Protein AF-A0A7S2NWY7-F1 (afdb_monomer_lite)

Structure (mmCIF, N/CA/C/O backbone):
data_AF-A0A7S2NWY7-F1
#
_entry.id   AF-A0A7S2NWY7-F1
#
loop_
_atom_site.group_PDB
_atom_site.id
_atom_site.type_symbol
_atom_site.label_atom_id
_atom_site.label_alt_id
_atom_site.label_comp_id
_atom_site.label_asym_id
_atom_site.label_entity_id
_atom_site.label_seq_id
_atom_site.pdbx_PDB_ins_code
_atom_site.Cartn_x
_atom_site.Cartn_y
_atom_site.Cartn_z
_atom_site.occupancy
_atom_site.B_iso_or_equiv
_atom_site.auth_seq_id
_atom_site.auth_comp_id
_atom_site.auth_asym_id
_atom_site.auth_atom_id
_atom_site.pdbx_PDB_model_num
ATOM 1 N N . ARG A 1 1 ? 12.222 -16.025 -7.304 1.00 46.59 1 ARG A N 1
ATOM 2 C CA . ARG A 1 1 ? 10.758 -16.152 -7.543 1.00 46.59 1 ARG A CA 1
ATOM 3 C C . ARG A 1 1 ? 9.944 -16.752 -6.368 1.00 46.59 1 ARG A C 1
ATOM 5 O O . ARG A 1 1 ? 8.729 -16.760 -6.468 1.00 46.59 1 ARG A O 1
ATOM 12 N N . THR A 1 2 ? 10.533 -17.122 -5.216 1.00 39.66 2 THR A N 1
ATOM 13 C CA . THR A 1 2 ? 9.824 -17.847 -4.115 1.00 39.66 2 THR A CA 1
ATOM 14 C C . THR A 1 2 ? 9.619 -17.033 -2.819 1.00 39.66 2 THR A C 1
ATOM 16 O O . THR A 1 2 ? 9.171 -17.557 -1.807 1.00 39.66 2 THR A O 1
ATOM 19 N N . ARG A 1 3 ? 9.907 -15.721 -2.814 1.00 43.31 3 ARG A N 1
ATOM 20 C CA . ARG A 1 3 ? 9.699 -14.852 -1.631 1.00 43.31 3 ARG A CA 1
ATOM 21 C C . ARG A 1 3 ? 8.269 -14.297 -1.488 1.00 43.31 3 ARG A C 1
ATOM 23 O O . ARG A 1 3 ? 7.939 -13.766 -0.431 1.00 43.31 3 ARG A O 1
ATOM 30 N N . ARG A 1 4 ? 7.416 -14.426 -2.519 1.00 55.81 4 ARG A N 1
ATOM 31 C CA . ARG A 1 4 ? 6.032 -13.899 -2.520 1.00 55.81 4 ARG A CA 1
ATOM 32 C C . ARG A 1 4 ? 5.098 -14.689 -1.583 1.00 55.81 4 ARG A C 1
ATOM 34 O O . ARG A 1 4 ? 4.378 -14.076 -0.804 1.00 55.81 4 ARG A O 1
ATOM 41 N N . PHE A 1 5 ? 5.187 -16.021 -1.553 1.00 46.03 5 PHE A N 1
ATOM 42 C CA . PHE A 1 5 ? 4.316 -16.867 -0.716 1.00 46.03 5 PHE A CA 1
ATOM 43 C C . PHE A 1 5 ? 4.672 -16.856 0.781 1.00 46.03 5 PHE A C 1
ATOM 45 O O . PHE A 1 5 ? 3.786 -16.919 1.629 1.00 46.03 5 PHE A O 1
ATOM 52 N N . VAL A 1 6 ? 5.948 -16.666 1.139 1.00 54.72 6 VAL A N 1
ATOM 53 C CA . VAL A 1 6 ? 6.370 -16.552 2.552 1.00 54.72 6 VAL A CA 1
ATOM 54 C C . VAL A 1 6 ? 5.811 -15.277 3.215 1.00 54.72 6 VAL A C 1
ATOM 56 O O . VAL A 1 6 ? 5.567 -15.263 4.421 1.00 54.72 6 VAL A O 1
ATOM 59 N N . ARG A 1 7 ? 5.527 -14.214 2.441 1.00 57.34 7 ARG A N 1
ATOM 60 C CA . ARG A 1 7 ? 4.836 -13.009 2.943 1.00 57.34 7 ARG A CA 1
ATOM 61 C C . ARG A 1 7 ? 3.362 -13.266 3.276 1.00 57.34 7 ARG A C 1
ATOM 63 O O . ARG A 1 7 ? 2.890 -12.714 4.265 1.00 57.34 7 ARG A O 1
ATOM 70 N N . LEU A 1 8 ? 2.666 -14.131 2.535 1.00 56.47 8 LEU A N 1
ATOM 71 C CA . LEU A 1 8 ? 1.284 -14.526 2.854 1.00 56.47 8 LEU A CA 1
ATOM 72 C C . LEU A 1 8 ? 1.211 -15.297 4.181 1.00 56.47 8 LEU A C 1
ATOM 74 O O . LEU A 1 8 ? 0.279 -15.110 4.952 1.00 56.47 8 LEU A O 1
ATOM 78 N N . PHE A 1 9 ? 2.252 -16.055 4.537 1.00 52.03 9 PHE A N 1
ATOM 79 C CA . PHE A 1 9 ? 2.351 -16.693 5.857 1.00 52.03 9 PHE A CA 1
ATOM 80 C C . PHE A 1 9 ? 2.446 -15.690 7.029 1.00 52.03 9 PHE A C 1
ATOM 82 O O . PHE A 1 9 ? 2.072 -16.032 8.151 1.00 52.03 9 PHE A O 1
ATOM 89 N N . ARG A 1 10 ? 2.877 -14.432 6.811 1.00 58.94 10 ARG A N 1
ATOM 90 C CA . ARG A 1 10 ? 2.758 -13.379 7.844 1.00 58.94 10 ARG A CA 1
ATOM 91 C C . ARG A 1 10 ? 1.307 -12.968 8.089 1.00 58.94 10 ARG A C 1
ATOM 93 O O . ARG A 1 10 ? 1.008 -12.562 9.206 1.00 58.94 10 ARG A O 1
ATOM 100 N N . VAL A 1 11 ? 0.405 -13.130 7.121 1.00 60.56 11 VAL A N 1
ATOM 101 C CA . VAL A 1 11 ? -1.027 -12.841 7.307 1.00 60.56 11 VAL A CA 1
ATOM 102 C C . VAL A 1 11 ? -1.632 -13.776 8.359 1.00 60.56 11 VAL A C 1
ATOM 104 O O . VAL A 1 11 ? -2.431 -13.346 9.182 1.00 60.56 11 VAL A O 1
ATOM 107 N N . LEU A 1 12 ? -1.153 -15.021 8.462 1.00 58.09 12 LEU A N 1
ATOM 108 C CA . LEU A 1 12 ? -1.531 -15.925 9.558 1.00 58.09 12 LEU A CA 1
ATOM 109 C C . LEU A 1 12 ? -1.069 -15.418 10.938 1.00 58.09 12 LEU A C 1
ATOM 111 O O . LEU A 1 12 ? -1.729 -15.688 11.940 1.00 58.09 12 LEU A O 1
ATOM 115 N N . ARG A 1 13 ? 0.015 -14.629 11.018 1.00 61.41 13 ARG A N 1
ATOM 116 C CA . ARG A 1 13 ? 0.403 -13.953 12.272 1.00 61.41 13 ARG A CA 1
ATOM 117 C C . ARG A 1 13 ? -0.541 -12.810 12.634 1.00 61.41 13 ARG A C 1
ATOM 119 O O . ARG A 1 13 ? -0.658 -12.509 13.814 1.00 61.41 13 ARG A O 1
ATOM 126 N N . LEU A 1 14 ? -1.240 -12.213 11.668 1.00 65.25 14 LEU A N 1
ATOM 127 C CA . LEU A 1 14 ? -2.280 -11.217 11.947 1.00 65.25 14 LEU A CA 1
ATOM 128 C C . LEU A 1 14 ? -3.477 -11.839 12.651 1.00 65.25 14 LEU A C 1
ATOM 130 O O . LEU A 1 14 ? -4.117 -11.164 13.438 1.00 65.25 14 LEU A O 1
ATOM 134 N N . ARG A 1 15 ? -3.738 -13.131 12.429 1.00 63.25 15 ARG A N 1
ATOM 135 C CA . ARG A 1 15 ? -4.729 -13.885 13.201 1.00 63.25 15 ARG A CA 1
ATOM 136 C C . ARG A 1 15 ? -4.334 -13.976 14.675 1.00 63.25 15 ARG A C 1
ATOM 138 O O . ARG A 1 15 ? -5.122 -13.606 15.532 1.00 63.25 15 ARG A O 1
ATOM 145 N N . LYS A 1 16 ? -3.076 -14.333 14.960 1.00 64.62 16 LYS A N 1
ATOM 146 C CA . LYS A 1 16 ? -2.519 -14.287 16.326 1.00 64.62 16 LYS A CA 1
ATOM 147 C C . LYS A 1 16 ? -2.523 -12.878 16.920 1.00 64.62 16 LYS A C 1
ATOM 149 O O . LYS A 1 16 ? -2.774 -12.712 18.109 1.00 64.62 16 LYS A O 1
ATOM 154 N N . LEU A 1 17 ? -2.235 -11.862 16.110 1.00 66.69 17 LEU A N 1
ATOM 155 C CA . LEU A 1 17 ? -2.288 -10.464 16.534 1.00 66.69 17 LEU A CA 1
ATOM 156 C C . LEU A 1 17 ? -3.730 -10.013 16.800 1.00 66.69 17 LEU A C 1
ATOM 158 O O . LEU A 1 17 ? -3.952 -9.253 17.729 1.00 66.69 17 LEU A O 1
ATOM 162 N N . ALA A 1 18 ? -4.702 -10.515 16.038 1.00 68.62 18 ALA A N 1
ATOM 163 C CA . ALA A 1 18 ? -6.122 -10.285 16.265 1.00 68.62 18 ALA A CA 1
ATOM 164 C C . ALA A 1 18 ? -6.592 -10.962 17.558 1.00 68.62 18 ALA A C 1
ATOM 166 O O . ALA A 1 18 ? -7.255 -10.314 18.354 1.00 68.62 18 ALA A O 1
ATOM 167 N N . GLU A 1 19 ? -6.180 -12.207 17.817 1.00 68.94 19 GLU A N 1
ATOM 168 C CA . GLU A 1 19 ? -6.457 -12.924 19.073 1.00 68.94 19 GLU A CA 1
ATOM 169 C C . GLU A 1 19 ? -5.827 -12.215 20.287 1.00 68.94 19 GLU A C 1
ATOM 171 O O . GLU A 1 19 ? -6.472 -12.000 21.314 1.00 68.94 19 GLU A O 1
ATOM 176 N N . THR A 1 20 ? -4.576 -11.767 20.157 1.00 65.94 20 THR A N 1
ATOM 177 C CA . THR A 1 20 ? -3.891 -10.990 21.206 1.00 65.94 20 THR A CA 1
ATOM 178 C C . THR A 1 20 ? -4.531 -9.610 21.377 1.00 65.94 20 THR A C 1
ATOM 180 O O . THR A 1 20 ? -4.678 -9.119 22.493 1.00 65.94 20 THR A O 1
ATOM 183 N N . GLY A 1 21 ? -4.974 -9.007 20.272 1.00 65.94 21 GLY A N 1
ATOM 184 C CA . GLY A 1 21 ? -5.774 -7.792 20.252 1.00 65.94 21 GLY A CA 1
ATOM 185 C C . GLY A 1 21 ? -7.055 -7.981 21.050 1.00 65.94 21 GLY A C 1
ATOM 186 O O . GLY A 1 21 ? -7.300 -7.200 21.954 1.00 65.94 21 GLY A O 1
ATOM 187 N N . THR A 1 22 ? -7.819 -9.052 20.819 1.00 67.25 22 THR A N 1
ATOM 188 C CA . THR A 1 22 ? -9.042 -9.334 21.588 1.00 67.25 22 THR A CA 1
ATOM 189 C C . THR A 1 22 ? -8.789 -9.481 23.088 1.00 67.25 22 THR A C 1
ATOM 191 O O . THR A 1 22 ? -9.553 -8.930 23.873 1.00 67.25 22 THR A O 1
ATOM 194 N N . ALA A 1 23 ? -7.676 -10.099 23.493 1.00 65.75 23 ALA A N 1
ATOM 195 C CA . ALA A 1 23 ? -7.296 -10.189 24.904 1.00 65.75 23 ALA A CA 1
ATOM 196 C C . ALA A 1 23 ? -6.909 -8.824 25.515 1.00 65.75 23 ALA A C 1
ATOM 198 O O . ALA A 1 23 ? -7.237 -8.537 26.663 1.00 65.75 23 ALA A O 1
ATOM 199 N N . PHE A 1 24 ? -6.244 -7.950 24.752 1.00 65.56 24 PHE A N 1
ATOM 200 C CA . PHE A 1 24 ? -5.941 -6.580 25.185 1.00 65.56 24 PHE A CA 1
ATOM 201 C C . PHE A 1 24 ? -7.205 -5.709 25.259 1.00 65.56 24 PHE A C 1
ATOM 203 O O . PHE A 1 24 ? -7.380 -4.924 26.190 1.00 65.56 24 PHE A O 1
ATOM 210 N N . LEU A 1 25 ? -8.119 -5.892 24.304 1.00 64.62 25 LEU A N 1
ATOM 211 C CA . LEU A 1 25 ? -9.424 -5.236 24.265 1.00 64.62 25 LEU A CA 1
ATOM 212 C C . LEU A 1 25 ? -10.274 -5.608 25.484 1.00 64.62 25 LEU A C 1
ATOM 214 O O . LEU A 1 25 ? -10.945 -4.735 26.030 1.00 64.62 25 LEU A O 1
ATOM 218 N N . ASP A 1 26 ? -10.194 -6.858 25.946 1.00 67.75 26 ASP A N 1
ATOM 219 C CA . ASP A 1 26 ? -10.874 -7.318 27.160 1.00 67.75 26 ASP A CA 1
ATOM 220 C C . ASP A 1 26 ? -10.403 -6.593 28.430 1.00 67.75 26 ASP A C 1
ATOM 222 O O . ASP A 1 26 ? -11.207 -6.376 29.331 1.00 67.75 26 ASP A O 1
ATOM 226 N N . SER A 1 27 ? -9.153 -6.123 28.473 1.00 66.50 27 SER A N 1
ATOM 227 C CA . SER A 1 27 ? -8.626 -5.301 29.576 1.00 66.50 27 SER A CA 1
ATOM 228 C C . SER A 1 27 ? -9.159 -3.855 29.553 1.00 66.50 27 SER A C 1
ATOM 230 O O . SER A 1 27 ? -9.326 -3.215 30.588 1.00 66.50 27 SER A O 1
ATOM 232 N N . ILE A 1 28 ? -9.492 -3.329 28.368 1.00 64.50 28 ILE A N 1
ATOM 233 C CA . ILE A 1 28 ? -9.991 -1.951 28.173 1.00 64.50 28 ILE A CA 1
ATOM 234 C C . ILE A 1 28 ? -11.528 -1.872 28.302 1.00 64.50 28 ILE A C 1
ATOM 236 O O . ILE A 1 28 ? -12.101 -0.782 28.402 1.00 64.50 28 ILE A O 1
ATOM 240 N N . ARG A 1 29 ? -12.214 -3.024 28.383 1.00 60.53 29 ARG A N 1
ATOM 241 C CA . ARG A 1 29 ? -13.683 -3.146 28.469 1.00 60.53 29 ARG A CA 1
ATOM 242 C C . ARG A 1 29 ? -14.341 -2.471 29.672 1.00 60.53 29 ARG A C 1
ATOM 244 O O . ARG A 1 29 ? -15.563 -2.366 29.690 1.00 60.53 29 ARG A O 1
ATOM 251 N N . HIS A 1 30 ? -13.577 -1.977 30.643 1.00 67.88 30 HIS A N 1
ATOM 252 C CA . HIS A 1 30 ? -14.121 -1.283 31.812 1.00 67.88 30 HIS A CA 1
ATOM 253 C C . HIS A 1 30 ? -14.792 0.063 31.487 1.00 67.88 30 HIS A C 1
ATOM 255 O O . HIS A 1 30 ? -15.523 0.586 32.322 1.00 67.88 30 HIS A O 1
ATOM 261 N N . THR A 1 31 ? -14.585 0.618 30.285 1.00 76.94 31 THR A N 1
ATOM 262 C CA . THR A 1 31 ? -15.250 1.853 29.836 1.00 76.94 31 THR A CA 1
ATOM 263 C C . THR A 1 31 ? -15.928 1.655 28.480 1.00 76.94 31 THR A C 1
ATOM 265 O O . THR A 1 31 ? -15.312 1.156 27.537 1.00 76.94 31 THR A O 1
ATOM 268 N N . GLU A 1 32 ? -17.192 2.072 28.348 1.00 78.75 32 GLU A N 1
ATOM 269 C CA . GLU A 1 32 ? -17.960 1.945 27.094 1.00 78.75 32 GLU A CA 1
ATOM 270 C C . GLU A 1 32 ? -17.271 2.663 25.921 1.00 78.75 32 GLU A C 1
ATOM 272 O O . GLU A 1 32 ? -17.166 2.119 24.819 1.00 78.75 32 GLU A O 1
ATOM 277 N N . LEU A 1 33 ? -16.703 3.847 26.184 1.00 82.06 33 LEU A N 1
ATOM 278 C CA . LEU A 1 33 ? -15.898 4.605 25.222 1.00 82.06 33 LEU A CA 1
ATOM 279 C C . LEU A 1 33 ? -14.668 3.807 24.756 1.00 82.06 33 LEU A C 1
ATOM 281 O O . LEU A 1 33 ? -14.391 3.746 23.558 1.00 82.06 33 LEU A O 1
ATOM 285 N N . GLY A 1 34 ? -13.955 3.162 25.686 1.00 81.38 34 GLY A N 1
ATOM 286 C CA . GLY A 1 34 ? -12.773 2.353 25.387 1.00 81.38 34 GLY A CA 1
ATOM 287 C C . GLY A 1 34 ? -13.089 1.183 24.456 1.00 81.38 34 GLY A C 1
ATOM 288 O O . GLY A 1 34 ? -12.326 0.902 23.530 1.00 81.38 34 GLY A O 1
ATOM 289 N N . VAL A 1 35 ? -14.251 0.545 24.618 1.00 81.69 35 VAL A N 1
ATOM 290 C CA . VAL A 1 35 ? -14.712 -0.530 23.724 1.00 81.69 35 VAL A CA 1
ATOM 291 C C . VAL A 1 35 ? -14.999 -0.017 22.313 1.00 81.69 35 VAL A C 1
ATOM 293 O O . VAL A 1 35 ? -14.631 -0.671 21.338 1.00 81.69 35 VAL A O 1
ATOM 296 N N . VAL A 1 36 ? -15.649 1.141 22.176 1.00 86.00 36 VAL A N 1
ATOM 297 C CA . VAL A 1 36 ? -15.973 1.709 20.856 1.00 86.00 36 VAL A CA 1
ATOM 298 C C . VAL A 1 36 ? -14.706 2.153 20.126 1.00 86.00 36 VAL A C 1
ATOM 300 O O . VAL A 1 36 ? -14.476 1.730 18.992 1.00 86.00 36 VAL A O 1
ATOM 303 N N . VAL A 1 37 ? -13.852 2.943 20.784 1.00 86.94 37 VAL A N 1
ATOM 304 C CA . VAL A 1 37 ? -12.600 3.459 20.200 1.00 86.94 37 VAL A CA 1
ATOM 305 C C . VAL A 1 37 ? -11.713 2.320 19.721 1.00 86.94 37 VAL A C 1
ATOM 307 O O . VAL A 1 37 ? -11.151 2.367 18.630 1.00 86.94 37 VAL A O 1
ATOM 310 N N . SER A 1 38 ? -11.612 1.266 20.517 1.00 82.06 38 SER A N 1
ATOM 311 C CA . SER A 1 38 ? -10.712 0.163 20.232 1.00 82.06 38 SER A CA 1
ATOM 312 C C . SER A 1 38 ? -11.197 -0.741 19.089 1.00 82.06 38 SER A C 1
ATOM 314 O O . SER A 1 38 ? -10.390 -1.169 18.262 1.00 82.06 38 SER A O 1
ATOM 316 N N . LYS A 1 39 ? -12.517 -0.933 18.944 1.00 84.38 39 LYS A N 1
ATOM 317 C CA . LYS A 1 39 ? -13.115 -1.557 17.750 1.00 84.38 39 LYS A CA 1
ATOM 318 C C . LYS A 1 39 ? -12.840 -0.747 16.482 1.00 84.38 39 LYS A C 1
ATOM 320 O O . LYS A 1 39 ? -12.448 -1.322 15.467 1.00 84.38 39 LYS A O 1
ATOM 325 N N . VAL A 1 40 ? -13.016 0.574 16.541 1.00 89.06 40 VAL A N 1
ATOM 326 C CA . VAL A 1 40 ? -12.745 1.469 15.404 1.00 89.06 40 VAL A CA 1
ATOM 327 C C . VAL A 1 40 ? -11.260 1.445 15.045 1.00 89.06 40 VAL A C 1
ATOM 329 O O . VAL A 1 40 ? -10.919 1.291 13.877 1.00 89.06 40 VAL A O 1
ATOM 332 N N . ALA A 1 41 ? -10.369 1.511 16.035 1.00 86.69 41 ALA A N 1
ATOM 333 C CA . ALA A 1 41 ? -8.927 1.437 15.818 1.00 86.69 41 ALA A CA 1
ATOM 334 C C . ALA A 1 41 ? -8.512 0.120 15.143 1.00 86.69 41 ALA A C 1
ATOM 336 O O . ALA A 1 41 ? -7.714 0.136 14.206 1.00 86.69 41 ALA A O 1
ATOM 337 N N . PHE A 1 42 ? -9.086 -1.012 15.564 1.00 85.62 42 PHE A N 1
ATOM 338 C CA . PHE A 1 42 ? -8.828 -2.308 14.935 1.00 85.62 42 PHE A CA 1
ATOM 339 C C . PHE A 1 42 ? -9.306 -2.349 13.476 1.00 85.62 42 PHE A C 1
ATOM 341 O O . PHE A 1 42 ? -8.593 -2.850 12.604 1.00 85.62 42 PHE A O 1
ATOM 348 N N . LEU A 1 43 ? -10.479 -1.776 13.192 1.00 88.12 43 LEU A N 1
ATOM 349 C CA . LEU A 1 43 ? -11.008 -1.670 11.833 1.00 88.12 43 LEU A CA 1
ATOM 350 C C . LEU A 1 43 ? -10.101 -0.810 10.940 1.00 88.12 43 LEU A C 1
ATOM 352 O O . LEU A 1 43 ? -9.723 -1.241 9.852 1.00 88.12 43 LEU A O 1
ATOM 356 N N . VAL A 1 44 ? -9.703 0.374 11.415 1.00 89.81 44 VAL A N 1
ATOM 357 C CA . VAL A 1 44 ? -8.797 1.280 10.690 1.00 89.81 44 VAL A CA 1
ATOM 358 C C . VAL A 1 44 ? -7.445 0.612 10.441 1.00 89.81 44 VAL A C 1
ATOM 360 O O . VAL A 1 44 ? -6.935 0.659 9.323 1.00 89.81 44 VAL A O 1
ATOM 363 N N . PHE A 1 45 ? -6.886 -0.070 11.444 1.00 86.19 45 PHE A N 1
ATOM 364 C CA . PHE A 1 45 ? -5.644 -0.826 11.296 1.00 86.19 45 PHE A CA 1
ATOM 365 C C . PHE A 1 45 ? -5.746 -1.882 10.189 1.00 86.19 45 PHE A C 1
ATOM 367 O O . PHE A 1 45 ? -4.849 -1.992 9.351 1.00 86.19 45 PHE A O 1
ATOM 374 N N . PHE A 1 46 ? -6.851 -2.629 10.147 1.00 86.00 46 PHE A N 1
ATOM 375 C CA . PHE A 1 46 ? -7.076 -3.632 9.111 1.00 86.00 46 PHE A CA 1
ATOM 376 C C . PHE A 1 46 ? -7.176 -3.005 7.711 1.00 86.00 46 PHE A C 1
ATOM 378 O O . PHE A 1 46 ? -6.571 -3.520 6.771 1.00 86.00 46 PHE A O 1
ATOM 385 N N . ILE A 1 47 ? -7.856 -1.862 7.575 1.00 89.06 47 ILE A N 1
ATOM 386 C CA . ILE A 1 47 ? -7.953 -1.115 6.310 1.00 89.06 47 ILE A CA 1
ATOM 387 C C . ILE A 1 47 ? -6.570 -0.651 5.835 1.00 89.06 47 ILE A C 1
ATOM 389 O O . ILE A 1 47 ? -6.212 -0.877 4.678 1.00 89.06 47 ILE A O 1
ATOM 393 N N . VAL A 1 48 ? -5.769 -0.038 6.712 1.00 89.12 48 VAL A N 1
ATOM 394 C CA . VAL A 1 48 ? -4.400 0.413 6.388 1.00 89.12 48 VAL A CA 1
ATOM 395 C C . VAL A 1 48 ? -3.538 -0.761 5.929 1.00 89.12 48 VAL A C 1
ATOM 397 O O . VAL A 1 48 ? -2.797 -0.665 4.950 1.00 89.12 48 VAL A O 1
ATOM 400 N N . LEU A 1 49 ? -3.660 -1.895 6.612 1.00 86.25 49 LEU A N 1
ATOM 401 C CA . LEU A 1 49 ? -2.891 -3.085 6.302 1.00 86.25 49 LEU A CA 1
ATOM 402 C C . LEU A 1 49 ? -3.273 -3.697 4.951 1.00 86.25 49 LEU A C 1
ATOM 404 O O . LEU A 1 49 ? -2.389 -4.056 4.174 1.00 86.25 49 LEU A O 1
ATOM 408 N N . LEU A 1 50 ? -4.569 -3.789 4.645 1.00 87.69 50 LEU A N 1
ATOM 409 C CA . LEU A 1 50 ? -5.036 -4.215 3.326 1.00 87.69 50 LEU A CA 1
ATOM 410 C C . LEU A 1 50 ? -4.502 -3.294 2.225 1.00 87.69 50 LEU A C 1
ATOM 412 O O . LEU A 1 50 ? -3.962 -3.784 1.234 1.00 87.69 50 LEU A O 1
ATOM 416 N N . ASN A 1 51 ? -4.568 -1.978 2.435 1.00 90.62 51 ASN A N 1
ATOM 417 C CA . ASN A 1 51 ? -4.036 -0.990 1.497 1.00 90.62 51 ASN A CA 1
ATOM 418 C C . ASN A 1 51 ? -2.534 -1.158 1.252 1.00 90.62 51 ASN A C 1
ATOM 420 O O . ASN A 1 51 ? -2.098 -1.103 0.107 1.00 90.62 51 ASN A O 1
ATOM 424 N N . HIS A 1 52 ? -1.741 -1.456 2.286 1.00 89.31 52 HIS A N 1
ATOM 425 C CA . HIS A 1 52 ? -0.316 -1.756 2.126 1.00 89.31 52 HIS A CA 1
ATOM 426 C C . HIS A 1 52 ? -0.083 -2.948 1.187 1.00 89.31 52 HIS A C 1
ATOM 428 O O . HIS A 1 52 ? 0.782 -2.890 0.312 1.00 89.31 52 HIS A O 1
ATOM 434 N N . TYR A 1 53 ? -0.857 -4.027 1.345 1.00 86.88 53 TYR A N 1
ATOM 435 C CA . TYR A 1 53 ? -0.734 -5.202 0.482 1.00 86.88 53 TYR A CA 1
ATOM 436 C C . TYR A 1 53 ? -1.176 -4.924 -0.954 1.00 86.88 53 TYR A C 1
ATOM 438 O O . TYR A 1 53 ? -0.475 -5.345 -1.874 1.00 86.88 53 TYR A O 1
ATOM 446 N N . ILE A 1 54 ? -2.287 -4.206 -1.145 1.00 90.50 54 ILE A N 1
ATOM 447 C CA . ILE A 1 54 ? -2.793 -3.812 -2.467 1.00 90.50 54 ILE A CA 1
ATOM 448 C C . ILE A 1 54 ? -1.765 -2.925 -3.177 1.00 90.50 54 ILE A C 1
ATOM 450 O O . ILE A 1 54 ? -1.337 -3.252 -4.280 1.00 90.50 54 ILE A O 1
ATOM 454 N N . ALA A 1 55 ? -1.281 -1.877 -2.510 1.00 90.69 55 ALA A N 1
ATOM 455 C CA . ALA A 1 55 ? -0.261 -0.972 -3.032 1.00 90.69 55 ALA A CA 1
ATOM 456 C C . ALA A 1 55 ? 1.031 -1.705 -3.417 1.00 90.69 55 ALA A C 1
ATOM 458 O O . ALA A 1 55 ? 1.553 -1.538 -4.517 1.00 90.69 55 ALA A O 1
ATOM 459 N N . CYS A 1 56 ? 1.535 -2.573 -2.532 1.00 90.12 56 CYS A N 1
ATOM 460 C CA . CYS A 1 56 ? 2.735 -3.360 -2.808 1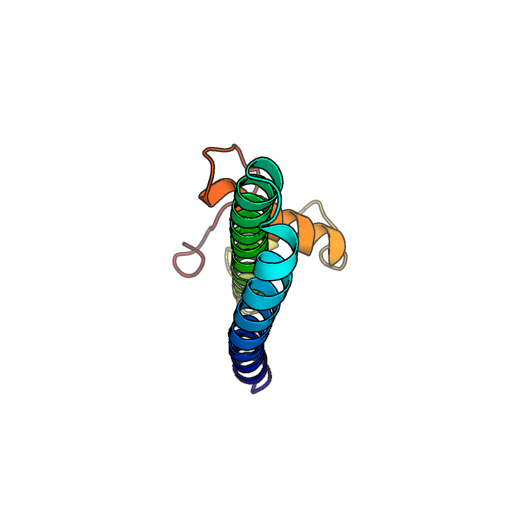.00 90.12 56 CYS A CA 1
ATOM 461 C C . CYS A 1 56 ? 2.536 -4.347 -3.965 1.00 90.12 56 CYS A C 1
ATOM 463 O O . CYS A 1 56 ? 3.487 -4.620 -4.698 1.00 90.12 56 CYS A O 1
ATOM 465 N N . ALA A 1 57 ? 1.339 -4.925 -4.108 1.00 89.31 57 ALA A N 1
ATOM 466 C CA . ALA A 1 57 ? 1.014 -5.811 -5.219 1.00 89.31 57 ALA A CA 1
ATOM 467 C C . ALA A 1 57 ? 0.947 -5.035 -6.539 1.00 89.31 57 ALA A C 1
ATOM 469 O O . ALA A 1 57 ? 1.535 -5.480 -7.519 1.00 89.31 57 ALA A O 1
ATOM 470 N N . TRP A 1 58 ? 0.310 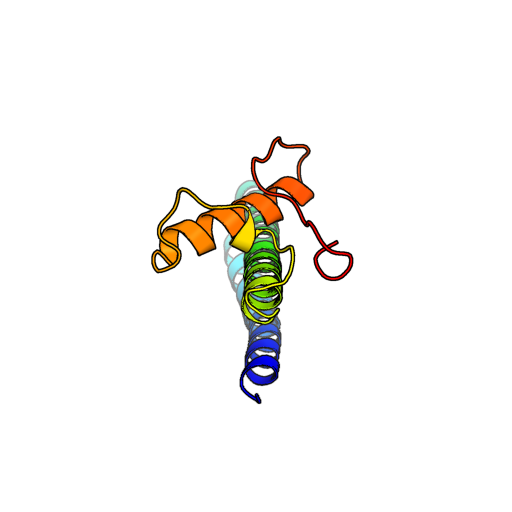-3.865 -6.539 1.00 91.69 58 TRP A N 1
ATOM 471 C CA . TRP A 1 58 ? 0.162 -3.008 -7.711 1.00 91.69 58 TRP A CA 1
ATOM 472 C C . TRP A 1 58 ? 1.507 -2.469 -8.218 1.00 91.69 58 TRP A C 1
ATOM 474 O O . TRP A 1 58 ? 1.824 -2.614 -9.398 1.00 91.69 58 TRP A O 1
ATOM 484 N N . TYR A 1 59 ? 2.374 -1.988 -7.320 1.00 89.81 59 TYR A N 1
ATOM 485 C CA . TYR A 1 59 ? 3.765 -1.661 -7.660 1.00 89.81 59 TYR A CA 1
ATOM 486 C C . TYR A 1 59 ? 4.518 -2.872 -8.223 1.00 89.81 59 TYR A C 1
ATOM 488 O O . TYR A 1 59 ? 5.203 -2.780 -9.238 1.00 89.81 59 TYR A O 1
ATOM 496 N N . ALA A 1 60 ? 4.375 -4.040 -7.589 1.00 88.69 60 ALA A N 1
ATOM 497 C CA . ALA A 1 60 ? 5.058 -5.248 -8.035 1.00 88.69 60 ALA A CA 1
ATOM 498 C C . ALA A 1 60 ? 4.552 -5.777 -9.386 1.00 88.69 60 ALA A C 1
ATOM 500 O O . ALA A 1 60 ? 5.302 -6.511 -10.028 1.00 88.69 60 ALA A O 1
ATOM 501 N N . LEU A 1 61 ? 3.314 -5.463 -9.787 1.00 89.19 61 LEU A N 1
ATOM 502 C CA . LEU A 1 61 ? 2.782 -5.756 -11.118 1.00 89.19 61 LEU A CA 1
ATOM 503 C C . LEU A 1 61 ? 3.453 -4.858 -12.155 1.00 89.19 61 LEU A C 1
ATOM 505 O O . LEU A 1 61 ? 4.093 -5.392 -13.063 1.00 89.19 61 LEU A O 1
ATOM 509 N N . ALA A 1 62 ? 3.415 -3.538 -11.955 1.00 88.06 62 ALA A N 1
ATOM 510 C CA . ALA A 1 62 ? 4.058 -2.571 -12.843 1.00 88.06 62 ALA A CA 1
ATOM 511 C C . ALA A 1 62 ? 5.558 -2.857 -13.010 1.00 88.06 62 ALA A C 1
ATOM 513 O O . ALA A 1 62 ? 6.018 -3.083 -14.121 1.00 88.06 62 ALA A O 1
ATOM 514 N N . ALA A 1 63 ? 6.294 -3.017 -11.905 1.00 85.62 63 ALA A N 1
ATOM 515 C CA . ALA A 1 63 ? 7.730 -3.307 -11.924 1.00 85.62 63 ALA A CA 1
ATOM 516 C C . ALA A 1 63 ? 8.093 -4.697 -12.490 1.00 85.62 63 ALA A C 1
ATOM 518 O O . ALA A 1 63 ? 9.257 -4.966 -12.777 1.00 85.62 63 ALA A O 1
ATOM 519 N N . SER A 1 64 ? 7.131 -5.625 -12.589 1.00 84.75 64 SER A N 1
ATOM 520 C CA . SER A 1 64 ? 7.355 -6.945 -13.203 1.00 84.75 64 SER A CA 1
ATOM 521 C C . SER A 1 64 ? 6.990 -7.007 -14.680 1.00 84.75 64 SER A C 1
ATOM 523 O O . SER A 1 64 ? 7.321 -7.993 -15.343 1.00 84.75 64 SER A O 1
ATOM 525 N N . THR A 1 65 ? 6.302 -5.982 -15.173 1.00 80.81 65 THR A N 1
ATOM 526 C CA . THR A 1 65 ? 5.991 -5.832 -16.588 1.00 80.81 65 THR A CA 1
ATOM 527 C C . THR A 1 65 ? 7.208 -5.181 -17.250 1.00 80.81 65 THR A C 1
ATOM 529 O O . THR A 1 65 ? 7.893 -4.375 -16.624 1.00 80.81 65 THR A O 1
ATOM 532 N N . GLY A 1 66 ? 7.571 -5.619 -18.459 1.00 72.00 66 GLY A N 1
ATOM 533 C CA . GLY A 1 66 ? 8.779 -5.132 -19.134 1.00 72.00 66 GLY A CA 1
ATOM 534 C C . GLY A 1 66 ? 8.768 -3.609 -19.348 1.00 72.00 66 GLY A C 1
ATOM 535 O O . GLY A 1 66 ? 7.694 -3.010 -19.331 1.00 72.00 66 GLY A O 1
ATOM 536 N N . PRO A 1 67 ? 9.938 -2.987 -19.582 1.00 67.25 67 PRO A N 1
ATOM 537 C CA . PRO A 1 67 ? 10.067 -1.532 -19.724 1.00 67.25 67 PRO A CA 1
ATOM 538 C C . PRO A 1 67 ? 9.247 -0.940 -20.883 1.00 67.25 67 PRO A C 1
ATOM 540 O O . PRO A 1 67 ? 8.896 0.232 -20.829 1.00 67.25 67 PRO A O 1
ATOM 543 N N . ASP A 1 68 ? 8.890 -1.750 -21.884 1.00 70.75 68 ASP A N 1
ATOM 544 C CA . ASP A 1 68 ? 8.086 -1.332 -23.042 1.00 70.75 68 ASP A CA 1
ATOM 545 C C . ASP A 1 68 ? 6.565 -1.423 -22.811 1.00 70.75 68 ASP A C 1
ATOM 547 O O . ASP A 1 68 ? 5.783 -1.215 -23.737 1.00 70.75 68 ASP A O 1
ATOM 551 N N . ALA A 1 69 ? 6.118 -1.801 -21.611 1.00 79.00 69 ALA A N 1
ATOM 552 C CA . ALA A 1 69 ? 4.700 -1.953 -21.322 1.00 79.00 69 ALA A CA 1
ATOM 553 C C . ALA A 1 69 ? 4.085 -0.686 -20.720 1.00 79.00 69 ALA A C 1
ATOM 555 O O . ALA A 1 69 ? 4.621 -0.107 -19.773 1.00 79.00 69 ALA A O 1
ATOM 556 N N . ASP A 1 70 ? 2.887 -0.344 -21.200 1.00 86.75 70 ASP A N 1
ATOM 557 C CA . ASP A 1 70 ? 2.060 0.729 -20.650 1.00 86.75 70 ASP A CA 1
ATOM 558 C C . ASP A 1 70 ? 1.612 0.374 -19.224 1.00 86.75 70 ASP A C 1
ATOM 560 O O . ASP A 1 70 ? 0.620 -0.325 -18.994 1.00 86.75 70 ASP A O 1
ATOM 564 N N . THR A 1 71 ? 2.392 0.830 -18.251 1.00 90.12 71 THR A N 1
ATOM 565 C CA . THR A 1 71 ? 2.149 0.693 -16.813 1.00 90.12 71 THR A CA 1
ATOM 566 C C . THR A 1 71 ? 2.025 2.071 -16.189 1.00 90.12 71 THR A C 1
ATOM 568 O O . THR A 1 71 ? 2.541 3.057 -16.723 1.00 90.12 71 THR A O 1
ATOM 571 N N . TRP A 1 72 ? 1.398 2.158 -15.017 1.00 90.44 72 TRP A N 1
ATOM 572 C CA . TRP A 1 72 ? 1.356 3.428 -14.284 1.00 90.44 72 TRP A CA 1
ATOM 573 C C . TRP A 1 72 ? 2.764 3.977 -13.989 1.00 90.44 72 TRP A C 1
ATOM 575 O O . TRP A 1 72 ? 2.943 5.191 -13.944 1.00 90.44 72 TRP A O 1
ATOM 585 N N . LEU A 1 73 ? 3.762 3.097 -13.829 1.00 88.88 73 LEU A N 1
ATOM 586 C CA . LEU A 1 73 ? 5.155 3.472 -13.583 1.00 88.88 73 LEU A CA 1
ATOM 587 C C . LEU A 1 73 ? 5.790 4.136 -14.814 1.00 88.88 73 LEU A C 1
ATOM 589 O O . LEU A 1 73 ? 6.461 5.154 -14.674 1.00 88.88 73 LEU A O 1
ATOM 593 N N . ALA A 1 74 ? 5.522 3.610 -16.014 1.00 87.06 74 ALA A N 1
ATOM 594 C CA . ALA A 1 74 ? 5.985 4.199 -17.272 1.00 87.06 74 ALA A CA 1
ATOM 595 C C . ALA A 1 74 ? 5.361 5.581 -17.543 1.00 87.06 74 ALA A C 1
ATOM 597 O O . ALA A 1 74 ? 5.986 6.437 -18.165 1.00 87.06 74 ALA A O 1
ATOM 598 N N . ALA A 1 75 ? 4.146 5.826 -17.046 1.00 86.25 75 ALA A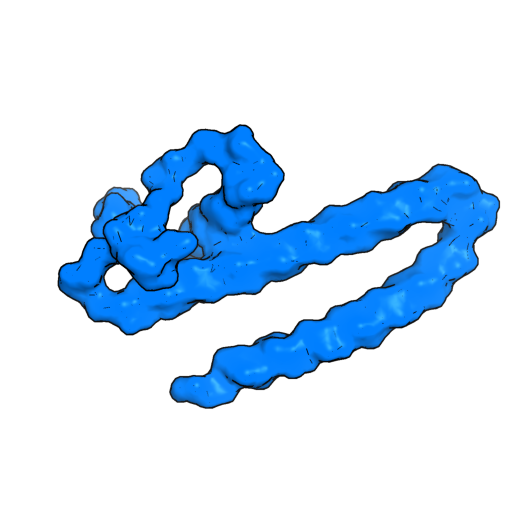 N 1
ATOM 599 C CA . ALA A 1 75 ? 3.452 7.100 -17.221 1.00 86.25 75 ALA A CA 1
ATOM 600 C C . ALA A 1 75 ? 3.972 8.231 -16.319 1.00 86.25 75 ALA A C 1
ATOM 602 O O . ALA A 1 75 ? 3.712 9.404 -16.592 1.00 86.25 75 ALA A O 1
ATOM 603 N N . ILE A 1 76 ? 4.716 7.911 -15.256 1.00 84.81 76 ILE A N 1
ATOM 604 C CA . ILE A 1 76 ? 5.360 8.909 -14.399 1.00 84.81 76 ILE A CA 1
ATOM 605 C C . ILE A 1 76 ? 6.757 9.195 -14.961 1.00 84.81 76 ILE A C 1
ATOM 607 O O . ILE A 1 76 ? 7.750 8.602 -14.551 1.00 84.81 76 ILE A O 1
ATOM 611 N N . SER A 1 77 ? 6.834 10.123 -15.917 1.00 73.38 77 SER A N 1
ATOM 612 C CA . SER A 1 77 ? 8.097 10.510 -16.568 1.00 73.38 77 SER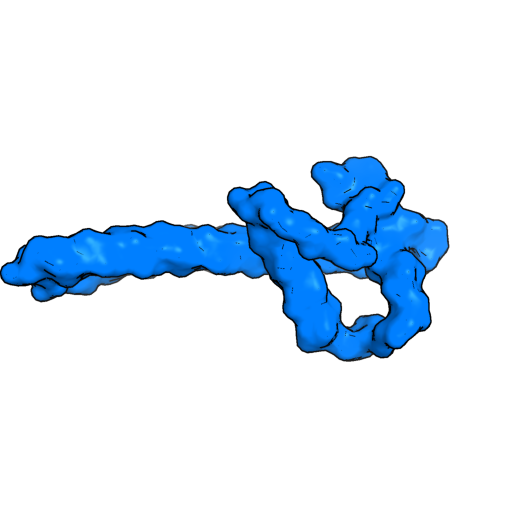 A CA 1
ATOM 613 C C . SER A 1 77 ? 8.926 11.525 -15.775 1.00 73.38 77 SER A C 1
ATOM 615 O O . SER A 1 77 ? 10.112 11.694 -16.037 1.00 73.38 77 SER A O 1
ATOM 617 N N . ASN A 1 78 ? 8.301 12.239 -14.833 1.00 77.12 78 ASN A N 1
ATOM 618 C CA . ASN A 1 78 ? 8.890 13.408 -14.167 1.00 77.12 78 ASN A CA 1
ATOM 619 C C . ASN A 1 78 ? 9.397 13.113 -12.750 1.00 77.12 78 ASN A C 1
ATOM 621 O O . ASN A 1 78 ? 9.620 14.044 -11.977 1.00 77.12 78 ASN A O 1
ATOM 625 N N . VAL A 1 79 ? 9.517 11.838 -12.383 1.00 79.38 79 VAL A N 1
ATOM 626 C CA . VAL A 1 79 ? 9.941 11.433 -11.043 1.00 79.38 79 VAL A CA 1
ATOM 627 C C . VAL A 1 79 ? 11.049 10.407 -11.144 1.00 79.38 79 VAL A C 1
ATOM 629 O O . VAL A 1 79 ? 11.046 9.562 -12.036 1.00 79.38 79 VAL A O 1
ATOM 632 N N . ASP A 1 80 ? 11.989 10.505 -10.212 1.00 81.44 80 ASP A N 1
ATOM 633 C CA . ASP A 1 80 ? 13.038 9.519 -10.042 1.00 81.44 80 ASP A CA 1
ATOM 634 C C . ASP A 1 80 ? 12.422 8.157 -9.690 1.00 81.44 80 ASP A C 1
ATOM 636 O O . ASP A 1 80 ? 11.815 7.981 -8.630 1.00 81.44 80 ASP A O 1
ATOM 640 N N . GLN A 1 81 ? 12.555 7.193 -10.602 1.00 78.62 81 GLN A N 1
ATOM 641 C CA . GLN A 1 81 ? 12.067 5.830 -10.392 1.00 78.62 81 GLN A CA 1
ATOM 642 C C . GLN A 1 81 ? 12.907 5.066 -9.356 1.00 78.62 81 GLN A C 1
ATOM 644 O O . GLN A 1 81 ? 12.479 4.006 -8.896 1.00 78.62 81 GLN A O 1
ATOM 649 N N . ASP A 1 82 ? 14.051 5.610 -8.932 1.00 81.50 82 ASP A N 1
ATOM 650 C CA . ASP A 1 82 ? 14.834 5.066 -7.826 1.00 81.50 82 ASP A CA 1
ATOM 651 C C . ASP A 1 82 ? 14.309 5.529 -6.449 1.00 81.50 82 ASP A C 1
ATOM 653 O O . ASP A 1 82 ? 14.639 4.920 -5.422 1.00 81.50 82 ASP A O 1
ATOM 657 N N . ASP A 1 83 ? 13.420 6.535 -6.389 1.00 88.31 83 ASP A N 1
ATOM 658 C CA . ASP A 1 83 ? 12.780 6.958 -5.139 1.00 88.31 83 ASP A CA 1
ATOM 659 C C . ASP A 1 83 ? 11.651 5.999 -4.725 1.00 88.31 83 ASP A C 1
ATOM 661 O O . ASP A 1 83 ? 10.450 6.209 -4.937 1.00 88.31 83 ASP A O 1
ATOM 665 N N . LEU A 1 84 ? 12.053 4.932 -4.036 1.00 86.00 84 LEU A N 1
ATOM 666 C CA . LEU A 1 84 ? 11.141 3.941 -3.466 1.00 86.00 84 LEU A CA 1
ATOM 667 C C . LEU A 1 84 ? 10.130 4.540 -2.479 1.00 86.00 84 LEU A C 1
ATOM 669 O O . LEU A 1 84 ? 9.052 3.967 -2.304 1.00 86.00 84 LEU A O 1
ATOM 673 N N . THR A 1 85 ? 10.451 5.659 -1.821 1.00 89.25 85 THR A N 1
ATOM 674 C CA . THR A 1 85 ? 9.532 6.304 -0.873 1.00 89.25 85 THR A CA 1
ATOM 675 C C . THR A 1 85 ? 8.399 6.966 -1.634 1.00 89.25 85 THR A C 1
ATOM 677 O O . THR A 1 85 ? 7.231 6.728 -1.317 1.00 89.25 85 THR A O 1
ATOM 680 N N . TYR A 1 86 ? 8.731 7.732 -2.674 1.00 90.12 86 TYR A N 1
ATOM 681 C CA . TYR A 1 86 ? 7.739 8.335 -3.555 1.00 90.12 86 TYR A CA 1
ATOM 682 C C . TYR A 1 86 ? 6.839 7.276 -4.199 1.00 90.12 86 TYR A C 1
ATOM 684 O O . TYR A 1 86 ? 5.611 7.395 -4.163 1.00 90.12 86 TYR A O 1
ATOM 692 N N . LEU A 1 87 ? 7.430 6.203 -4.730 1.00 89.69 87 LEU A N 1
ATOM 693 C CA . LEU A 1 87 ? 6.693 5.115 -5.376 1.00 89.69 87 LEU A CA 1
ATOM 694 C C . LEU A 1 87 ? 5.779 4.371 -4.397 1.00 89.69 87 LEU A C 1
ATOM 696 O O . LEU A 1 87 ? 4.636 4.048 -4.736 1.00 89.69 87 LEU A O 1
ATOM 700 N N . TYR A 1 88 ? 6.246 4.138 -3.167 1.00 90.12 88 TYR A N 1
ATOM 701 C CA . TYR A 1 88 ? 5.444 3.528 -2.109 1.00 90.12 88 TYR A CA 1
ATOM 702 C C . TYR A 1 88 ? 4.262 4.414 -1.706 1.00 90.12 88 TYR A C 1
ATOM 704 O O . TYR A 1 88 ? 3.131 3.929 -1.675 1.00 90.12 88 TYR A O 1
ATOM 712 N N . ILE A 1 89 ? 4.501 5.701 -1.426 1.00 92.12 89 ILE A N 1
ATOM 713 C CA . ILE A 1 89 ? 3.451 6.652 -1.032 1.00 92.12 89 ILE A CA 1
ATOM 714 C C . ILE A 1 89 ? 2.424 6.797 -2.154 1.00 92.12 89 ILE A C 1
ATOM 716 O O . ILE A 1 89 ? 1.228 6.752 -1.883 1.00 92.12 89 ILE A O 1
ATOM 720 N N . SER A 1 90 ? 2.873 6.897 -3.405 1.00 91.75 90 SER A N 1
ATOM 721 C CA . SER A 1 90 ? 1.997 7.009 -4.575 1.00 91.75 90 SER A CA 1
ATOM 722 C C . SER A 1 90 ? 1.121 5.767 -4.747 1.00 91.75 90 SER A C 1
ATOM 724 O O . SER A 1 90 ? -0.099 5.880 -4.855 1.00 91.75 90 SER A O 1
ATOM 726 N N . SER A 1 91 ? 1.717 4.571 -4.670 1.00 91.75 91 SER A N 1
ATOM 727 C CA . SER A 1 91 ? 0.978 3.302 -4.746 1.00 91.75 91 SER A CA 1
ATOM 728 C C . SER A 1 91 ? -0.011 3.138 -3.587 1.00 91.75 91 SER A C 1
ATOM 730 O O . SER A 1 91 ? -1.113 2.620 -3.768 1.00 91.75 91 SER A O 1
ATOM 732 N N . PHE A 1 92 ? 0.371 3.575 -2.382 1.00 92.44 92 PHE A N 1
ATOM 733 C CA . PHE A 1 92 ? -0.479 3.522 -1.193 1.00 92.44 92 PHE A CA 1
ATOM 734 C C . PHE A 1 92 ? -1.640 4.512 -1.276 1.00 92.44 92 PHE A C 1
ATOM 736 O O . PHE A 1 92 ? -2.772 4.146 -0.974 1.00 92.44 92 PHE A O 1
ATOM 743 N N . HIS A 1 93 ? -1.381 5.735 -1.737 1.00 92.94 93 HIS A N 1
ATOM 744 C CA . HIS A 1 93 ? -2.408 6.739 -1.980 1.00 92.94 93 HIS A CA 1
ATOM 745 C C . HIS A 1 93 ? -3.428 6.242 -3.012 1.00 92.94 93 HIS A C 1
ATOM 747 O O . HIS A 1 93 ? -4.623 6.276 -2.733 1.00 92.94 93 HIS A O 1
ATOM 753 N N . TRP A 1 94 ? -2.969 5.677 -4.139 1.00 93.00 94 TRP A N 1
ATOM 754 C CA . TRP A 1 94 ? -3.849 5.060 -5.142 1.00 93.00 94 TRP A CA 1
ATOM 755 C C . TRP A 1 94 ? -4.754 3.986 -4.535 1.00 93.00 94 TRP A C 1
ATOM 757 O O . TRP A 1 94 ? -5.962 3.999 -4.777 1.00 93.00 94 TRP A O 1
ATOM 767 N N . ALA A 1 95 ? -4.195 3.093 -3.710 1.00 92.44 95 ALA A N 1
ATOM 768 C CA . ALA A 1 95 ? -4.961 2.032 -3.059 1.00 92.44 95 ALA A CA 1
ATOM 769 C C . ALA A 1 95 ? -6.044 2.607 -2.129 1.00 92.44 95 ALA A C 1
ATOM 771 O O . ALA A 1 95 ? -7.196 2.178 -2.192 1.00 92.44 95 ALA A O 1
ATOM 772 N N . VAL A 1 96 ? -5.706 3.624 -1.326 1.00 92.31 96 VAL A N 1
ATOM 773 C CA . VAL A 1 96 ?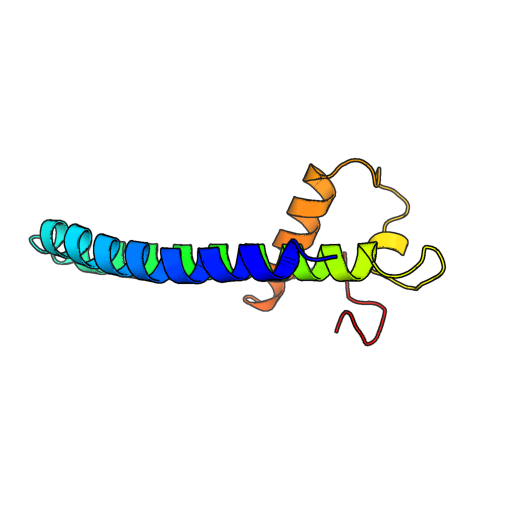 -6.649 4.267 -0.395 1.00 92.31 96 VAL A CA 1
ATOM 774 C C . VAL A 1 96 ? -7.781 4.968 -1.149 1.00 92.31 96 VAL A C 1
ATOM 776 O O . VAL A 1 96 ? -8.943 4.836 -0.760 1.00 92.31 96 VAL A O 1
ATOM 779 N N . CYS A 1 97 ? -7.478 5.637 -2.265 1.00 92.81 97 CYS A N 1
ATOM 780 C CA . CYS A 1 97 ? -8.475 6.275 -3.129 1.00 92.81 97 CYS A CA 1
ATOM 781 C C . CYS A 1 97 ? -9.477 5.286 -3.755 1.00 92.81 97 CYS A C 1
ATOM 783 O O . CYS A 1 97 ? -10.513 5.716 -4.251 1.00 92.81 97 CYS A O 1
ATOM 785 N N . GLN A 1 98 ? -9.225 3.972 -3.723 1.00 89.50 98 GLN A N 1
ATOM 786 C CA . GLN A 1 98 ? -10.225 2.986 -4.157 1.00 89.50 98 GLN A CA 1
ATOM 787 C C . GLN A 1 98 ? -11.327 2.768 -3.109 1.00 89.50 98 GLN A C 1
ATOM 789 O O . GLN A 1 98 ? -12.432 2.354 -3.449 1.00 89.50 98 GLN A O 1
ATOM 794 N N . PHE A 1 99 ? -11.051 3.055 -1.833 1.00 85.31 99 PHE A N 1
ATOM 795 C CA . PHE A 1 99 ? -12.022 2.906 -0.743 1.00 85.31 99 PHE A CA 1
ATOM 796 C C . PHE A 1 99 ? -12.876 4.157 -0.531 1.00 85.31 99 PHE A C 1
ATOM 798 O O . PHE A 1 99 ? -14.001 4.062 -0.041 1.00 85.31 99 PHE A O 1
ATOM 805 N N . THR A 1 100 ? -12.358 5.328 -0.899 1.00 83.25 100 THR A N 1
ATOM 806 C CA . THR A 1 100 ? -13.073 6.604 -0.829 1.00 83.25 100 THR A CA 1
ATOM 807 C C . THR A 1 100 ? -12.977 7.304 -2.176 1.00 83.25 100 THR A C 1
ATOM 809 O O . THR A 1 100 ? -11.849 7.490 -2.626 1.00 83.25 100 THR A O 1
ATOM 812 N N . PRO A 1 101 ? -14.086 7.751 -2.792 1.00 78.06 101 PRO A N 1
ATOM 813 C CA . PRO A 1 101 ? -14.036 8.500 -4.042 1.00 78.06 101 PRO A CA 1
ATOM 814 C C . PRO A 1 101 ? -13.111 9.713 -3.889 1.00 78.06 101 PRO A C 1
ATOM 816 O O . PRO A 1 101 ? -13.442 10.678 -3.203 1.00 78.06 101 PRO A O 1
ATOM 819 N N . ALA A 1 102 ? -11.926 9.630 -4.482 1.00 87.31 102 ALA A N 1
ATOM 820 C CA . ALA A 1 102 ? -10.886 10.639 -4.389 1.00 87.31 102 ALA A CA 1
ATOM 821 C C . ALA A 1 102 ? -10.189 10.746 -5.742 1.00 87.31 102 ALA A C 1
ATOM 823 O O . ALA A 1 102 ? -10.018 9.757 -6.458 1.00 87.31 102 ALA A O 1
ATOM 824 N N . THR A 1 103 ? -9.817 11.967 -6.109 1.00 85.81 103 THR A N 1
ATOM 825 C CA . THR A 1 103 ? -9.073 12.207 -7.339 1.00 85.81 103 THR A CA 1
ATOM 826 C C . THR A 1 103 ? -7.650 11.691 -7.188 1.00 85.81 103 THR A C 1
ATOM 828 O O . THR A 1 103 ? -7.042 11.764 -6.119 1.00 85.81 103 THR A O 1
ATOM 831 N N . GLN A 1 104 ? -7.106 11.167 -8.279 1.00 85.25 104 GLN A N 1
ATOM 832 C CA . GLN A 1 104 ? -5.735 10.692 -8.310 1.00 85.25 104 GLN A CA 1
ATOM 833 C C . GLN A 1 104 ? -5.073 10.975 -9.649 1.00 85.25 104 GLN A C 1
ATOM 835 O O . GLN A 1 104 ? -5.727 10.980 -10.689 1.00 85.25 104 GLN A O 1
ATOM 840 N N . ASN A 1 105 ? -3.760 11.188 -9.598 1.00 84.81 105 ASN A N 1
ATOM 841 C CA . ASN A 1 105 ? -2.945 11.530 -10.764 1.00 84.81 105 ASN A CA 1
ATOM 842 C C . ASN A 1 105 ? -2.406 10.299 -11.503 1.00 84.81 105 ASN A C 1
ATOM 844 O O . ASN A 1 105 ? -1.864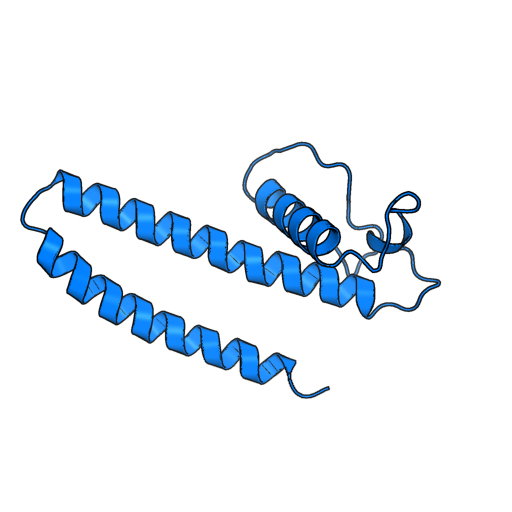 10.430 -12.594 1.00 84.81 105 ASN A O 1
ATOM 848 N N . ILE A 1 106 ? -2.525 9.113 -10.904 1.00 89.31 106 ILE A N 1
ATOM 849 C CA . ILE A 1 106 ? -2.004 7.857 -11.443 1.00 89.31 106 ILE A CA 1
ATOM 850 C C . ILE A 1 106 ? -3.156 6.871 -11.604 1.00 89.31 106 ILE A C 1
ATOM 852 O O . ILE A 1 106 ? -4.076 6.844 -10.789 1.00 89.31 106 ILE A O 1
ATOM 856 N N . SER A 1 107 ? -3.146 6.086 -12.677 1.00 90.12 107 SER A N 1
ATOM 857 C CA . SER A 1 107 ? -4.233 5.159 -12.996 1.00 90.12 107 SER A CA 1
ATOM 858 C C . SER A 1 107 ? -3.699 3.926 -13.727 1.00 90.12 107 SER A C 1
ATOM 860 O O . SER A 1 107 ? -2.648 4.018 -14.363 1.00 90.12 107 SER A O 1
ATOM 862 N N . PRO A 1 108 ? -4.383 2.773 -13.623 1.00 90.94 108 PRO A N 1
ATOM 863 C CA . PRO A 1 108 ? -3.981 1.564 -14.328 1.00 90.94 108 PRO A CA 1
ATOM 864 C C . PRO A 1 108 ? -4.132 1.741 -15.844 1.00 90.94 108 PRO A C 1
ATOM 866 O O . PRO A 1 108 ? -5.207 2.108 -16.341 1.00 90.94 108 PRO A O 1
ATOM 869 N N . LEU A 1 109 ? -3.061 1.451 -16.584 1.00 90.44 109 LEU A N 1
ATOM 870 C CA . LEU A 1 109 ? -3.018 1.652 -18.037 1.00 90.44 109 LEU A CA 1
ATOM 871 C C . LEU A 1 109 ? -3.245 0.365 -18.827 1.00 90.44 109 LEU A C 1
ATOM 873 O O . LEU A 1 109 ? -3.789 0.407 -19.931 1.00 90.44 109 LEU A O 1
ATOM 877 N N . ASN A 1 110 ? -2.946 -0.786 -18.230 1.00 87.25 110 ASN A N 1
ATOM 878 C CA . ASN A 1 110 ? -3.161 -2.094 -18.839 1.00 87.25 110 ASN A CA 1
ATOM 879 C C . ASN A 1 110 ? -4.262 -2.901 -18.128 1.00 87.25 110 ASN A C 1
ATOM 881 O O . ASN A 1 110 ? -4.720 -2.565 -17.038 1.00 87.25 110 ASN A O 1
ATOM 885 N N . ALA A 1 111 ? -4.703 -3.985 -18.770 1.00 86.25 111 ALA A N 1
ATOM 886 C CA . ALA A 1 111 ? -5.742 -4.867 -18.235 1.00 86.25 111 ALA A CA 1
ATOM 887 C C . ALA A 1 111 ? -5.297 -5.671 -17.000 1.00 86.25 111 ALA A C 1
ATOM 889 O O . ALA A 1 111 ? -6.144 -6.181 -16.283 1.00 86.25 111 ALA A O 1
ATOM 890 N N . THR A 1 112 ? -3.990 -5.798 -16.759 1.00 84.56 112 THR A N 1
ATOM 891 C CA . THR A 1 112 ? -3.439 -6.537 -15.612 1.00 84.56 112 THR A CA 1
ATOM 892 C C . THR A 1 112 ? -3.436 -5.689 -14.336 1.00 84.56 112 THR A C 1
ATOM 894 O O . THR A 1 112 ? -3.483 -6.229 -13.234 1.00 84.56 112 THR A O 1
ATOM 897 N N . GLU A 1 113 ? -3.344 -4.366 -14.476 1.00 84.25 113 GLU A N 1
ATOM 898 C CA . GLU A 1 113 ? -3.374 -3.392 -13.383 1.00 84.25 113 GLU A CA 1
ATOM 899 C C . GLU A 1 113 ? -4.797 -2.975 -12.972 1.00 84.25 113 GLU A C 1
ATOM 901 O O . GLU A 1 113 ? -4.945 -2.380 -11.903 1.00 84.25 113 GLU A O 1
ATOM 906 N N . ARG A 1 114 ? -5.806 -3.237 -13.817 1.00 82.06 114 ARG A N 1
ATOM 907 C CA . ARG A 1 114 ? -7.232 -2.984 -13.542 1.00 82.06 114 ARG A CA 1
ATOM 908 C C . ARG A 1 114 ? -7.853 -4.125 -12.747 1.00 82.06 114 ARG A C 1
ATOM 910 O O . ARG A 1 114 ? -8.652 -3.805 -11.843 1.00 82.06 114 ARG A O 1
#

pLDDT: mean 79.34, std 12.86, range [39.66, 93.0]

Radius of gyration: 18.09 Å; chains: 1; bounding box: 33×31×55 Å

Foldseek 3Di:
DPPPVVVVVVVVVVVVVVVVLVVVLVVQVPDPVSNVVSVVVVVVVVLLVVLQVQLVVLLVVQVVDDQPDPALLVVPPPDDPVPPVVSSVLSSVVSVCVVPVDDHPTDGDDPVSD

Organism: NCBI:txid1333877

Sequence (114 aa):
RTRRFVRLFRVLRLRKLAETGTAFLDSIRHTELGVVVSKVAFLVFFIVLLNHYIACAWYALAASTGPDADTWLAAISNVDQDDLTYLYISSFHWAVCQFTPATQNISPLNATER

Secondary structure (DSSP, 8-state):
--HHHHHHHHHHHHHHHHHHHHHHHHHHTTSHHHHHHHHHHHHHHHHHHHHHHHHHHHHHHHTTS-TTS--HHHH--SS-TT-HHHHHHHHHHHHHHTTTT---S----STTT-